Protein AF-A0A7X7NV77-F1 (afdb_monomer)

pLDDT: mean 86.99, std 20.82, range [34.41, 98.88]

Sequence (106 aa):
MLILGYNQNVGTVLVARIYYHDRLIAQTELLPGVEKDFQFPENPEVLIHQYNDQTIAFVVSDCNDQICVRTGKIGRAGEFSACVPNGFLIVISRLDGEGTDVDLIV

Structure (mmCIF, N/CA/C/O backbone):
data_AF-A0A7X7NV77-F1
#
_entry.id   AF-A0A7X7NV77-F1
#
loop_
_atom_site.group_PDB
_atom_site.id
_atom_site.type_symbol
_atom_site.label_atom_id
_atom_site.label_alt_id
_atom_site.label_comp_id
_atom_site.label_asym_id
_atom_site.label_entity_id
_atom_site.label_seq_id
_atom_site.pdbx_PDB_ins_code
_atom_site.Cartn_x
_atom_site.Cartn_y
_atom_site.Cartn_z
_atom_site.occupancy
_atom_site.B_iso_or_equiv
_atom_site.auth_seq_id
_atom_site.auth_comp_id
_atom_site.auth_asym_id
_atom_site.auth_atom_id
_atom_site.pdbx_PDB_model_num
ATOM 1 N N . MET A 1 1 ? -4.800 9.266 48.982 1.00 40.53 1 MET A N 1
ATOM 2 C CA . MET A 1 1 ? -4.871 7.982 48.257 1.00 40.53 1 MET A CA 1
ATOM 3 C C . MET A 1 1 ? -5.509 8.274 46.906 1.00 40.53 1 MET A C 1
ATOM 5 O O . MET A 1 1 ? -6.724 8.340 46.812 1.00 40.53 1 MET A O 1
ATOM 9 N N . LEU A 1 2 ? -4.689 8.649 45.921 1.00 34.41 2 LEU A N 1
ATOM 10 C CA . LEU A 1 2 ? -5.147 9.042 44.585 1.00 34.41 2 LEU A CA 1
ATOM 11 C C . LEU A 1 2 ? -5.354 7.773 43.758 1.00 34.41 2 LEU A C 1
ATOM 13 O O . LEU A 1 2 ? -4.397 7.055 43.482 1.00 34.41 2 LEU A O 1
ATOM 17 N N . ILE A 1 3 ? -6.603 7.494 43.399 1.00 46.44 3 ILE A N 1
ATOM 18 C CA . ILE A 1 3 ? -6.946 6.474 42.411 1.00 46.44 3 ILE A CA 1
ATOM 19 C C . ILE A 1 3 ? -6.721 7.127 41.046 1.00 46.44 3 ILE A C 1
ATOM 21 O O . ILE A 1 3 ? -7.528 7.944 40.608 1.00 46.44 3 ILE A O 1
ATOM 25 N N . LEU A 1 4 ? -5.601 6.816 40.390 1.00 46.84 4 LEU A N 1
ATOM 26 C CA . LEU A 1 4 ? -5.450 7.089 38.964 1.00 46.84 4 LEU A CA 1
ATOM 27 C C . LEU A 1 4 ? -6.326 6.077 38.224 1.00 46.84 4 LEU A C 1
ATOM 29 O O . LEU A 1 4 ? -5.970 4.909 38.085 1.00 46.84 4 LEU A O 1
ATOM 33 N N . GLY A 1 5 ? -7.508 6.529 37.808 1.00 42.41 5 GLY A N 1
ATOM 34 C CA . GLY A 1 5 ? -8.356 5.802 36.877 1.00 42.41 5 GLY A CA 1
ATOM 35 C C . GLY A 1 5 ? -7.615 5.639 35.556 1.00 42.41 5 GLY A C 1
ATOM 36 O O . GLY A 1 5 ? -7.481 6.593 34.793 1.00 42.41 5 GLY A O 1
ATOM 37 N N . TYR A 1 6 ? -7.109 4.434 35.304 1.00 45.56 6 TYR A N 1
ATOM 38 C CA . TYR A 1 6 ? -6.591 4.044 34.002 1.00 45.56 6 TYR A CA 1
ATOM 39 C C . TYR A 1 6 ? -7.774 4.014 33.027 1.00 45.56 6 TYR A C 1
ATOM 41 O O . TYR A 1 6 ? -8.658 3.161 33.113 1.00 45.56 6 TYR A O 1
ATOM 49 N N . ASN A 1 7 ? -7.824 5.015 32.152 1.00 44.56 7 ASN A N 1
ATOM 50 C CA . ASN A 1 7 ? -8.825 5.147 31.108 1.00 44.56 7 ASN A CA 1
ATOM 51 C C . ASN A 1 7 ? -8.573 4.059 30.050 1.00 44.56 7 ASN A C 1
ATOM 53 O O . ASN A 1 7 ? -7.721 4.210 29.179 1.00 44.56 7 ASN A O 1
ATOM 57 N N . GLN A 1 8 ? -9.297 2.946 30.169 1.00 46.69 8 GLN A N 1
ATOM 58 C CA . GLN A 1 8 ? -9.332 1.842 29.207 1.00 46.69 8 GLN A CA 1
ATOM 59 C C . GLN A 1 8 ? -10.095 2.272 27.940 1.00 46.69 8 GLN A C 1
ATOM 61 O O . GLN A 1 8 ? -11.186 1.787 27.663 1.00 46.69 8 GLN A O 1
ATOM 66 N N . ASN A 1 9 ? -9.537 3.201 27.170 1.00 43.28 9 ASN A N 1
ATOM 67 C CA . ASN A 1 9 ? -9.897 3.388 25.765 1.00 43.28 9 ASN A CA 1
ATOM 68 C C . ASN A 1 9 ? -8.694 2.994 24.907 1.00 43.28 9 ASN A C 1
ATOM 70 O O . ASN A 1 9 ? -8.181 3.784 24.118 1.00 43.28 9 ASN A O 1
ATOM 74 N N . VAL A 1 10 ? -8.207 1.765 25.095 1.00 55.38 10 VAL A N 1
ATOM 75 C CA . VAL A 1 10 ? -7.220 1.183 24.185 1.00 55.38 10 VAL A CA 1
ATOM 76 C C . VAL A 1 10 ? -7.983 0.756 22.935 1.00 55.38 10 VAL A C 1
ATOM 78 O O . VAL A 1 10 ? -8.446 -0.378 22.822 1.00 55.38 10 VAL A O 1
ATOM 81 N N . GLY A 1 11 ? -8.192 1.702 22.016 1.00 61.62 11 GLY A N 1
ATOM 82 C CA . GLY A 1 11 ? -8.579 1.366 20.651 1.00 61.62 11 GLY A CA 1
ATOM 83 C C . GLY A 1 11 ? -7.567 0.357 20.120 1.00 61.62 11 GLY A C 1
ATOM 84 O O . GLY A 1 11 ? -6.363 0.553 20.279 1.00 61.62 11 GLY A O 1
ATOM 85 N N . THR A 1 12 ? -8.035 -0.767 19.584 1.00 81.00 12 THR A N 1
ATOM 86 C CA . THR A 1 12 ? -7.121 -1.797 19.100 1.00 81.00 12 THR A CA 1
ATOM 87 C C . THR A 1 12 ? -6.273 -1.225 17.969 1.00 81.00 12 THR A C 1
ATOM 89 O O . THR A 1 12 ? -6.816 -0.867 16.926 1.00 81.00 12 THR A O 1
ATOM 92 N N . VAL A 1 13 ? -4.958 -1.128 18.179 1.00 91.06 13 VAL A N 1
ATOM 93 C CA . VAL A 1 13 ? -4.022 -0.649 17.154 1.00 91.06 13 VAL A CA 1
ATOM 94 C C . VAL A 1 13 ? -4.045 -1.636 15.992 1.00 91.06 13 VAL A C 1
ATOM 96 O O . VAL A 1 13 ? -3.968 -2.846 16.206 1.00 91.06 13 VAL A O 1
ATOM 99 N N . LEU A 1 14 ? -4.192 -1.135 14.768 1.00 95.69 14 LEU A N 1
ATOM 100 C CA . LEU A 1 14 ? -4.110 -1.948 13.560 1.00 95.69 14 LEU A CA 1
ATOM 101 C C . LEU A 1 14 ? -2.686 -1.932 13.020 1.00 95.69 14 LEU A C 1
ATOM 103 O O . LEU A 1 14 ? -1.995 -0.915 13.071 1.00 95.69 14 LEU A O 1
ATOM 107 N N . VAL A 1 15 ? -2.264 -3.065 12.479 1.00 97.25 15 VAL A N 1
ATOM 108 C CA . VAL A 1 15 ? -0.926 -3.263 11.934 1.00 97.25 15 VAL A CA 1
ATOM 109 C C . VAL A 1 15 ? -1.057 -3.747 10.503 1.00 97.25 15 VAL A C 1
ATOM 111 O O . VAL A 1 15 ? -1.720 -4.752 10.251 1.00 97.25 15 VAL A O 1
ATOM 114 N N . ALA A 1 16 ? -0.400 -3.055 9.576 1.00 98.25 16 ALA A N 1
ATOM 115 C CA . ALA A 1 16 ? -0.213 -3.533 8.216 1.00 98.25 16 ALA A CA 1
ATOM 116 C C . ALA A 1 16 ? 1.139 -4.244 8.115 1.00 98.25 16 ALA A C 1
ATOM 118 O O . ALA A 1 16 ? 2.191 -3.649 8.371 1.00 98.25 16 ALA A O 1
ATOM 119 N N . ARG A 1 17 ? 1.104 -5.523 7.741 1.00 98.56 17 ARG A N 1
ATOM 120 C CA . ARG A 1 17 ? 2.283 -6.327 7.408 1.00 98.56 17 ARG A CA 1
ATOM 121 C C . ARG A 1 17 ? 2.383 -6.467 5.900 1.00 98.56 17 ARG A C 1
ATOM 123 O O . ARG A 1 17 ? 1.407 -6.848 5.257 1.00 98.56 17 ARG A O 1
ATOM 130 N N . ILE A 1 18 ? 3.549 -6.145 5.357 1.00 98.62 18 ILE A N 1
ATOM 131 C CA . ILE A 1 18 ? 3.840 -6.183 3.927 1.00 98.62 18 ILE A CA 1
ATOM 132 C C . ILE A 1 18 ? 4.805 -7.336 3.680 1.00 98.62 18 ILE A C 1
ATOM 134 O O . ILE A 1 18 ? 5.905 -7.372 4.239 1.00 98.62 18 ILE A O 1
ATOM 138 N N . TYR A 1 19 ? 4.379 -8.266 2.838 1.00 98.69 19 TYR A N 1
ATOM 139 C CA . TYR A 1 19 ? 5.131 -9.443 2.444 1.00 98.69 19 TYR A CA 1
ATOM 140 C C . TYR A 1 19 ? 5.550 -9.347 0.982 1.00 98.69 19 TYR A C 1
ATOM 142 O O . TYR A 1 19 ? 4.816 -8.800 0.154 1.00 98.69 19 TYR A O 1
ATOM 150 N N . TYR A 1 20 ? 6.702 -9.936 0.680 1.00 98.56 20 TYR A N 1
ATOM 151 C CA . TYR A 1 20 ? 7.107 -10.292 -0.673 1.00 98.56 20 TYR A CA 1
ATOM 152 C C . TYR A 1 20 ? 7.316 -11.803 -0.732 1.00 98.56 20 TYR A C 1
ATOM 154 O O . TYR A 1 20 ? 8.186 -12.349 -0.043 1.00 98.56 20 TYR A O 1
ATOM 162 N N . HIS A 1 21 ? 6.475 -12.465 -1.522 1.00 96.75 21 HIS A N 1
ATOM 163 C CA . HIS A 1 21 ? 6.196 -13.892 -1.429 1.00 96.75 21 HIS A CA 1
ATOM 164 C C . HIS A 1 21 ? 5.814 -14.284 0.009 1.00 96.75 21 HIS A C 1
ATOM 166 O O . HIS A 1 21 ? 4.797 -13.826 0.525 1.00 96.75 21 HIS A O 1
ATOM 172 N N . ASP A 1 22 ? 6.621 -15.107 0.662 1.00 93.81 22 ASP A N 1
ATOM 173 C CA . ASP A 1 22 ? 6.431 -15.635 2.013 1.00 93.81 22 ASP A CA 1
ATOM 174 C C . ASP A 1 22 ? 7.166 -14.823 3.094 1.00 93.81 22 ASP A C 1
ATOM 176 O O . ASP A 1 22 ? 7.032 -15.094 4.288 1.00 93.81 22 ASP A O 1
ATOM 180 N N . ARG A 1 23 ? 7.937 -13.799 2.708 1.00 97.69 23 ARG A N 1
ATOM 181 C CA . ARG A 1 23 ? 8.812 -13.059 3.628 1.00 97.69 23 ARG A CA 1
ATOM 182 C C . ARG A 1 23 ? 8.188 -11.739 4.049 1.00 97.69 23 ARG A C 1
ATOM 184 O O . ARG A 1 23 ? 7.854 -10.916 3.201 1.00 97.69 23 ARG A O 1
ATOM 191 N N . LEU A 1 24 ? 8.099 -11.505 5.358 1.00 97.81 24 LEU A N 1
ATOM 192 C CA . LEU A 1 24 ? 7.734 -10.205 5.920 1.00 97.81 24 LEU A CA 1
ATOM 193 C C . LEU A 1 24 ? 8.872 -9.206 5.673 1.00 97.81 24 LEU A C 1
ATOM 195 O O . LEU A 1 24 ? 9.949 -9.347 6.249 1.00 97.81 24 LEU A O 1
ATOM 199 N N . ILE A 1 25 ? 8.628 -8.199 4.836 1.00 98.19 25 ILE A N 1
ATOM 200 C CA . ILE A 1 25 ? 9.632 -7.188 4.466 1.00 98.19 25 ILE A CA 1
ATOM 201 C C . ILE A 1 25 ? 9.390 -5.834 5.138 1.00 98.19 25 ILE A C 1
ATOM 203 O O . ILE A 1 25 ? 10.321 -5.044 5.284 1.00 98.19 25 ILE A O 1
ATOM 207 N N . ALA A 1 26 ? 8.163 -5.563 5.591 1.00 98.06 26 ALA A N 1
ATOM 208 C CA . ALA A 1 26 ? 7.862 -4.385 6.395 1.00 98.06 26 ALA A CA 1
ATOM 209 C C . ALA A 1 26 ? 6.635 -4.578 7.285 1.00 98.06 26 ALA A C 1
ATOM 211 O O . ALA A 1 26 ? 5.731 -5.360 6.994 1.00 98.06 26 ALA A O 1
ATOM 212 N N . GLN A 1 27 ? 6.590 -3.793 8.358 1.00 97.62 27 GLN A N 1
ATOM 213 C CA . GLN A 1 27 ? 5.438 -3.663 9.236 1.00 97.62 27 GLN A CA 1
ATOM 214 C C . GLN A 1 27 ? 5.260 -2.191 9.623 1.00 97.62 27 GLN A C 1
ATOM 216 O O . GLN A 1 27 ? 6.244 -1.482 9.844 1.00 97.62 27 GLN A O 1
ATOM 221 N N . THR A 1 28 ? 4.015 -1.729 9.709 1.00 97.38 28 THR A N 1
ATOM 222 C CA . THR A 1 28 ? 3.682 -0.376 10.174 1.00 97.38 28 THR A CA 1
ATOM 223 C C . THR A 1 28 ? 2.386 -0.385 10.978 1.00 97.38 28 THR A C 1
ATOM 225 O O . THR A 1 28 ? 1.456 -1.130 10.664 1.00 97.38 28 THR A O 1
ATOM 228 N N . GLU A 1 29 ? 2.321 0.436 12.022 1.00 97.12 29 GLU A N 1
ATOM 229 C CA . GLU A 1 29 ? 1.073 0.708 12.732 1.00 97.12 29 GLU A CA 1
ATOM 230 C C . GLU A 1 29 ? 0.248 1.718 11.928 1.00 97.12 29 GLU A C 1
ATOM 232 O O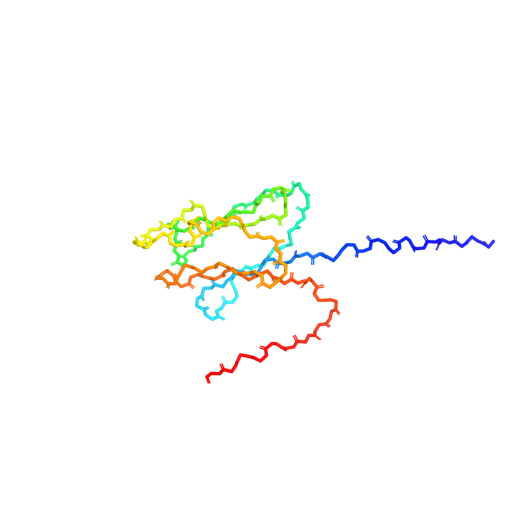 . GLU A 1 29 ? 0.755 2.752 11.478 1.00 97.12 29 GLU A O 1
ATOM 237 N N . LEU A 1 30 ? -1.039 1.431 11.748 1.00 96.56 30 LEU A N 1
ATOM 238 C CA . LEU A 1 30 ? -1.977 2.328 11.084 1.00 96.56 30 LEU A CA 1
ATOM 239 C C . LEU A 1 30 ? -2.513 3.329 12.112 1.00 96.56 30 LEU A C 1
ATOM 241 O O . LEU A 1 30 ? -3.599 3.156 12.656 1.00 96.56 30 LEU A O 1
ATOM 245 N N . LEU A 1 31 ? -1.710 4.351 12.414 1.00 94.62 31 LEU A N 1
ATOM 246 C CA . LEU A 1 31 ? -2.053 5.406 13.370 1.00 94.62 31 LEU A CA 1
ATOM 247 C C . LEU A 1 31 ? -2.725 6.606 12.674 1.00 94.62 31 LEU A C 1
ATOM 249 O O . LEU A 1 31 ? -2.345 6.950 11.551 1.00 94.62 31 LEU A O 1
ATOM 253 N N . PRO A 1 32 ? -3.685 7.288 13.331 1.00 94.81 32 PRO A N 1
ATOM 254 C CA . PRO A 1 32 ? -4.272 8.516 12.803 1.00 94.81 32 PRO A CA 1
ATOM 255 C C . PRO A 1 32 ? -3.213 9.594 12.547 1.00 94.81 32 PRO A C 1
ATOM 257 O O . PRO A 1 32 ? -2.334 9.816 13.380 1.00 94.81 32 PRO A O 1
ATOM 260 N N . GLY A 1 33 ? -3.323 10.305 11.425 1.00 95.88 33 GLY A N 1
ATOM 261 C CA . GLY A 1 33 ? -2.419 11.411 11.087 1.00 95.88 33 GLY A CA 1
ATOM 262 C C . GLY A 1 33 ? -1.073 10.996 10.484 1.00 95.88 33 GLY A C 1
ATOM 263 O O . GLY A 1 33 ? -0.269 11.873 10.176 1.00 95.88 33 GLY A O 1
ATOM 264 N N . VAL A 1 34 ? -0.814 9.696 10.306 1.00 96.62 34 VAL A N 1
ATOM 265 C CA . VAL A 1 34 ? 0.434 9.194 9.711 1.00 96.62 34 VAL A CA 1
ATOM 266 C C . VAL A 1 34 ? 0.271 8.989 8.207 1.00 96.62 34 VAL A C 1
ATOM 268 O O . VAL A 1 34 ? -0.567 8.208 7.776 1.00 96.62 34 VAL A O 1
ATOM 271 N N . GLU A 1 35 ? 1.120 9.662 7.433 1.00 98.00 35 GLU A N 1
ATOM 272 C CA . GLU A 1 35 ? 1.279 9.499 5.983 1.00 98.00 35 GLU A CA 1
ATOM 273 C C . GLU A 1 35 ? 2.652 8.879 5.710 1.00 98.00 35 GLU A C 1
ATOM 275 O O . GLU A 1 35 ? 3.661 9.367 6.238 1.00 98.00 35 GLU A O 1
ATOM 280 N N . LYS A 1 36 ? 2.720 7.799 4.926 1.00 97.88 36 LYS A N 1
ATOM 281 C CA . LYS A 1 36 ? 3.992 7.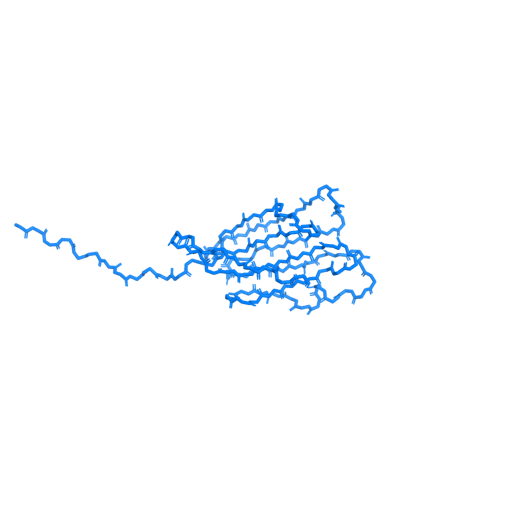106 4.671 1.00 97.88 36 LYS A CA 1
ATOM 282 C C . LYS A 1 36 ? 3.995 6.304 3.373 1.00 97.88 36 LYS A C 1
ATOM 284 O O . LYS A 1 36 ? 3.131 5.461 3.160 1.00 97.88 36 LYS A O 1
ATOM 289 N N . ASP A 1 37 ? 5.044 6.494 2.580 1.00 98.62 37 ASP A N 1
ATOM 290 C CA . ASP A 1 37 ? 5.329 5.703 1.383 1.00 98.62 37 ASP A CA 1
ATOM 291 C C . ASP A 1 37 ? 6.253 4.518 1.678 1.00 98.62 37 ASP A C 1
ATOM 293 O O . ASP A 1 37 ? 7.175 4.603 2.497 1.00 98.62 37 ASP A O 1
ATOM 297 N N . PHE A 1 38 ? 6.029 3.421 0.958 1.00 98.62 38 PHE A N 1
ATOM 298 C CA . PHE A 1 38 ? 6.870 2.233 0.952 1.00 98.62 38 PHE A CA 1
ATOM 299 C C . PHE A 1 38 ? 7.214 1.859 -0.491 1.00 98.62 38 PHE A C 1
ATOM 301 O O . PHE A 1 38 ? 6.329 1.602 -1.311 1.00 98.62 38 PHE A O 1
ATOM 308 N N . GLN A 1 39 ? 8.512 1.793 -0.768 1.00 97.81 39 GLN A N 1
ATOM 309 C CA . GLN A 1 39 ? 9.096 1.240 -1.987 1.00 97.81 39 GLN A CA 1
ATOM 310 C C . GLN A 1 39 ? 10.179 0.249 -1.579 1.00 97.81 39 GLN A C 1
ATOM 312 O O . GLN A 1 39 ? 10.874 0.459 -0.580 1.00 97.81 39 GLN A O 1
ATOM 317 N N . PHE A 1 40 ? 10.317 -0.825 -2.348 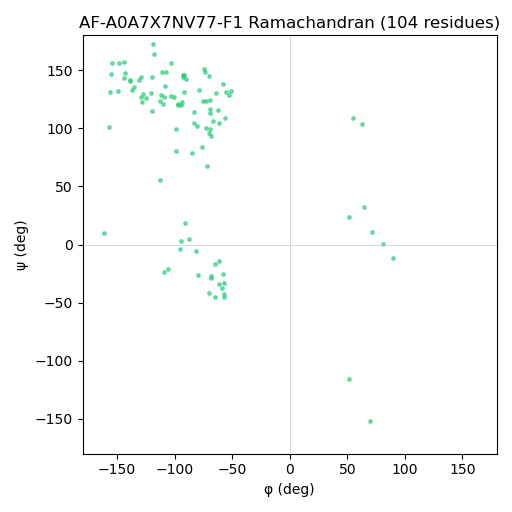1.00 97.56 40 PHE A N 1
ATOM 318 C CA . PHE A 1 40 ? 11.164 -1.955 -1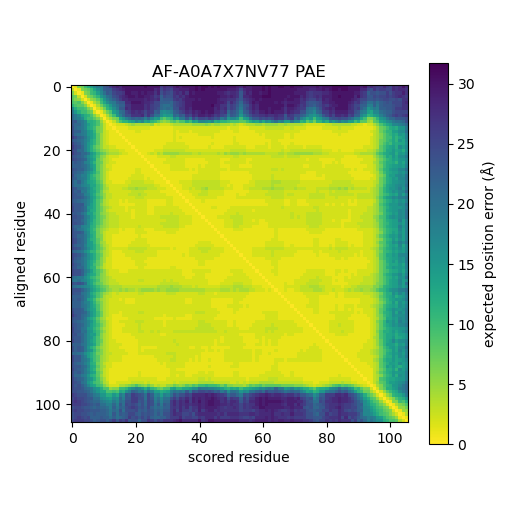.989 1.00 97.56 40 PHE A CA 1
ATOM 319 C C . PHE A 1 40 ? 12.085 -2.339 -3.155 1.00 97.56 40 PHE A C 1
ATOM 321 O O . PHE A 1 40 ? 11.642 -2.303 -4.304 1.00 97.56 40 PHE A O 1
ATO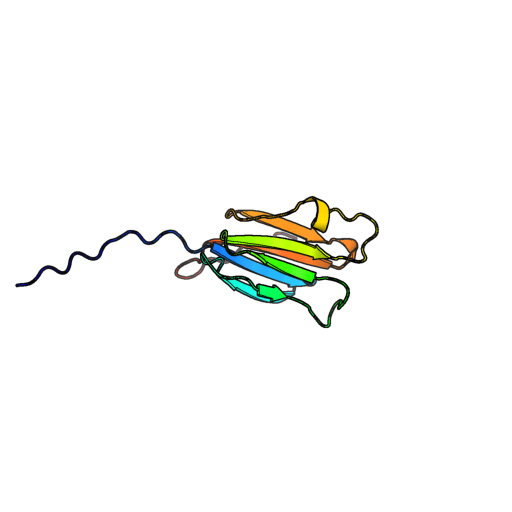M 328 N N . PRO A 1 41 ? 13.351 -2.727 -2.899 1.00 97.81 41 PRO A N 1
ATOM 329 C CA . PRO A 1 41 ? 14.266 -3.188 -3.947 1.00 97.81 41 PRO A CA 1
ATOM 330 C C . PRO A 1 41 ? 13.759 -4.402 -4.737 1.00 97.81 41 PRO A C 1
ATOM 332 O O . PRO A 1 41 ? 14.164 -4.590 -5.881 1.00 97.81 41 PRO A O 1
ATOM 335 N N . GLU A 1 42 ? 12.892 -5.221 -4.139 1.00 97.44 42 GLU A N 1
ATOM 336 C CA . GLU A 1 42 ? 12.269 -6.395 -4.753 1.00 97.44 42 GLU A CA 1
ATOM 337 C C . GLU A 1 42 ? 11.471 -6.042 -6.015 1.00 97.44 42 GLU A C 1
ATOM 339 O O . GLU A 1 42 ? 11.505 -6.796 -6.985 1.00 97.44 42 GLU A O 1
ATOM 344 N N . ASN A 1 43 ? 10.792 -4.889 -6.019 1.00 97.38 43 ASN A N 1
ATOM 345 C CA . ASN A 1 43 ? 10.229 -4.279 -7.221 1.00 97.38 43 ASN A CA 1
ATOM 346 C C . ASN A 1 43 ? 10.040 -2.759 -7.003 1.00 97.38 43 ASN A C 1
ATOM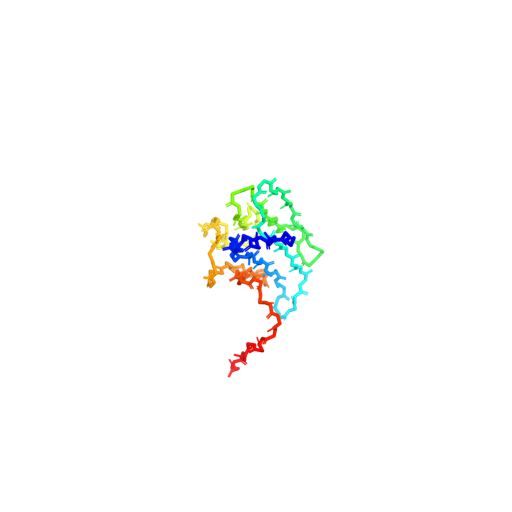 348 O O . ASN A 1 43 ? 9.055 -2.355 -6.376 1.00 97.38 43 ASN A O 1
ATOM 352 N N . PRO A 1 44 ? 10.943 -1.913 -7.535 1.00 97.56 44 PRO A N 1
ATOM 353 C CA . PRO A 1 44 ? 10.857 -0.456 -7.403 1.00 97.56 44 PRO A CA 1
ATOM 354 C C . PRO A 1 44 ? 9.640 0.189 -8.085 1.00 97.56 44 PRO A C 1
ATOM 356 O O . PRO A 1 44 ? 9.306 1.327 -7.761 1.00 97.56 44 PRO A O 1
ATOM 359 N N . GLU A 1 45 ? 8.969 -0.516 -9.001 1.00 98.12 45 GLU A N 1
ATOM 360 C CA . GLU A 1 45 ? 7.775 -0.029 -9.709 1.00 98.12 45 GLU A CA 1
ATOM 361 C C . GLU A 1 45 ? 6.486 -0.192 -8.879 1.00 98.12 45 GLU A C 1
ATOM 363 O O . GLU A 1 45 ? 5.408 0.256 -9.279 1.00 98.12 45 GLU A O 1
ATOM 368 N N . VAL A 1 46 ? 6.572 -0.829 -7.705 1.00 98.50 46 VAL A N 1
ATOM 369 C CA . VAL A 1 46 ? 5.462 -0.944 -6.755 1.00 98.50 46 VAL A CA 1
ATOM 370 C C . VAL A 1 46 ? 5.588 0.131 -5.678 1.00 98.50 46 VAL A C 1
ATOM 372 O O . VAL A 1 46 ? 6.550 0.156 -4.911 1.00 98.50 46 VAL A O 1
ATOM 375 N N . LEU A 1 47 ? 4.567 0.986 -5.573 1.00 98.75 47 LEU A N 1
ATOM 376 C CA . LEU A 1 47 ? 4.424 1.963 -4.493 1.00 98.75 47 LEU A CA 1
ATOM 377 C C . LEU A 1 47 ? 3.219 1.598 -3.628 1.00 98.75 47 LEU A C 1
ATOM 379 O O . LEU A 1 47 ? 2.084 1.514 -4.112 1.00 98.75 47 LEU A O 1
ATOM 383 N N . ILE A 1 48 ? 3.472 1.425 -2.334 1.00 98.88 48 ILE A N 1
ATOM 384 C CA . ILE A 1 48 ? 2.447 1.261 -1.304 1.00 98.88 48 ILE A CA 1
ATOM 385 C C . ILE A 1 48 ? 2.418 2.535 -0.465 1.00 98.88 48 ILE A C 1
ATOM 387 O O . ILE A 1 48 ? 3.467 3.044 -0.078 1.00 98.88 48 ILE A O 1
ATOM 391 N N . HIS A 1 49 ? 1.225 3.028 -0.157 1.00 98.88 49 HIS A N 1
ATOM 392 C CA . HIS A 1 49 ? 1.039 4.261 0.597 1.00 98.88 49 HIS A CA 1
ATOM 393 C C . HIS A 1 49 ? 0.083 4.045 1.771 1.00 98.88 49 HIS A C 1
ATOM 395 O O . HIS A 1 49 ? -1.027 3.535 1.595 1.00 98.88 49 HIS A O 1
ATOM 401 N N . GLN A 1 50 ? 0.530 4.428 2.965 1.00 98.69 50 GLN A N 1
ATOM 402 C CA . GLN A 1 50 ? -0.269 4.545 4.180 1.00 98.69 50 GLN A CA 1
ATOM 403 C C . GLN A 1 50 ? -0.797 5.973 4.296 1.00 98.69 50 GLN A C 1
ATOM 405 O O . GLN A 1 50 ? -0.013 6.915 4.233 1.00 98.69 50 GLN A O 1
ATOM 410 N N . TYR A 1 51 ? -2.097 6.091 4.548 1.00 98.62 51 TYR A N 1
ATOM 411 C CA . TYR A 1 51 ? -2.826 7.348 4.655 1.00 98.62 51 TYR A CA 1
ATOM 412 C C . TYR A 1 51 ? -3.129 7.724 6.110 1.00 98.62 51 TYR A C 1
ATOM 414 O O . TYR A 1 51 ? -3.311 6.859 6.976 1.00 98.62 51 TYR A O 1
ATOM 422 N N . ASN A 1 52 ? -3.336 9.022 6.354 1.00 97.50 52 ASN A N 1
ATOM 423 C CA . ASN A 1 52 ? -3.671 9.572 7.672 1.00 97.50 52 ASN A CA 1
ATOM 424 C C . ASN A 1 52 ? -4.987 9.059 8.292 1.00 97.50 52 ASN A C 1
ATOM 426 O O . ASN A 1 52 ? -5.213 9.252 9.489 1.00 97.50 52 ASN A O 1
ATOM 430 N N . ASP A 1 53 ? -5.846 8.413 7.502 1.00 97.5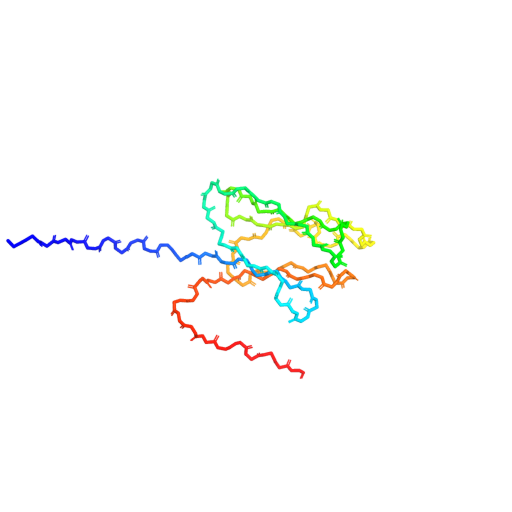6 53 ASP A N 1
ATOM 431 C CA . ASP A 1 53 ? -7.138 7.858 7.908 1.00 97.56 53 ASP A CA 1
ATOM 432 C C . ASP A 1 53 ? -7.038 6.396 8.379 1.00 97.56 53 ASP A C 1
ATOM 434 O O . ASP A 1 53 ? -8.056 5.712 8.478 1.00 97.56 53 ASP A O 1
ATOM 438 N N . GLN A 1 54 ? -5.826 5.939 8.728 1.00 97.44 54 GLN A N 1
ATOM 439 C CA . GLN A 1 54 ? -5.523 4.574 9.190 1.00 97.44 54 GLN A CA 1
ATOM 440 C C . GLN A 1 54 ? -5.770 3.512 8.111 1.00 97.44 54 GLN A C 1
ATOM 442 O O . GLN A 1 54 ? -6.135 2.375 8.409 1.00 97.44 54 GLN A O 1
ATOM 447 N N . THR A 1 55 ? -5.564 3.881 6.847 1.00 98.62 55 THR A N 1
ATOM 448 C CA . THR A 1 55 ? -5.664 2.962 5.711 1.00 98.62 55 THR A CA 1
ATOM 449 C C . THR A 1 55 ? -4.337 2.834 4.979 1.00 98.62 55 THR A C 1
ATOM 451 O O . THR A 1 55 ? -3.431 3.652 5.143 1.00 98.62 55 THR A O 1
ATOM 454 N N . ILE A 1 56 ? -4.212 1.797 4.161 1.00 98.81 56 ILE A N 1
ATOM 455 C CA . ILE A 1 56 ? -3.051 1.557 3.306 1.00 98.81 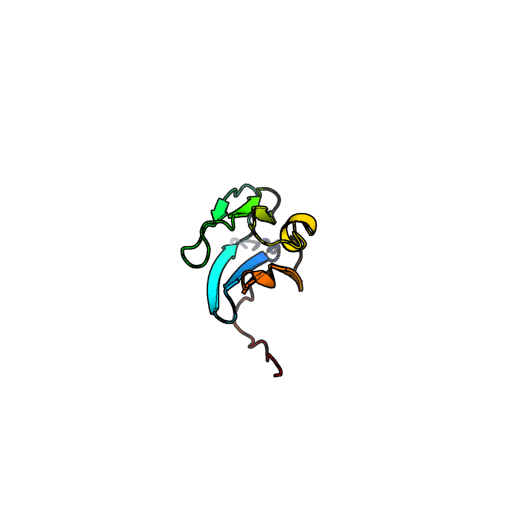56 ILE A CA 1
ATOM 456 C C . ILE A 1 56 ? -3.504 0.959 1.973 1.00 98.81 56 ILE A C 1
ATOM 458 O O . ILE A 1 56 ? -4.511 0.250 1.912 1.00 98.81 56 ILE A O 1
ATOM 462 N N . ALA A 1 57 ? -2.796 1.273 0.892 1.00 98.88 57 ALA A N 1
ATOM 463 C CA . ALA A 1 57 ? -3.126 0.786 -0.444 1.00 98.88 57 ALA A CA 1
ATOM 464 C C . ALA A 1 57 ? -1.879 0.605 -1.310 1.00 98.88 57 ALA A C 1
ATOM 466 O O . ALA A 1 57 ? -0.879 1.299 -1.129 1.00 98.88 57 ALA A O 1
ATOM 467 N N . PHE A 1 58 ? -1.982 -0.262 -2.317 1.00 98.88 58 PHE A N 1
ATOM 468 C CA . PHE A 1 58 ? -1.129 -0.157 -3.498 1.00 98.88 58 PHE A CA 1
ATOM 469 C C . PHE A 1 58 ? -1.611 1.036 -4.323 1.00 98.88 58 PHE A C 1
ATOM 471 O O . PHE A 1 58 ? -2.780 1.086 -4.701 1.00 98.88 58 PHE A O 1
ATOM 478 N N . VAL A 1 59 ? -0.728 1.993 -4.597 1.00 98.62 59 VAL A N 1
ATOM 479 C CA . VAL A 1 59 ? -1.062 3.191 -5.389 1.00 98.62 59 VAL A CA 1
ATOM 480 C C . VAL A 1 59 ? -0.414 3.172 -6.770 1.00 98.62 59 VAL A C 1
ATOM 482 O O . VAL A 1 59 ? -0.946 3.783 -7.694 1.00 98.62 59 VAL A O 1
ATOM 485 N N . VAL A 1 60 ? 0.689 2.434 -6.929 1.00 98.56 60 VAL A N 1
ATOM 486 C CA . VAL A 1 60 ? 1.333 2.157 -8.221 1.00 98.56 60 VAL A CA 1
ATOM 487 C C . VAL A 1 60 ? 1.776 0.697 -8.255 1.00 98.56 60 VAL A C 1
ATOM 489 O O . VAL A 1 60 ? 2.241 0.157 -7.250 1.00 98.56 60 VAL A O 1
ATOM 492 N N . SER A 1 61 ? 1.611 0.059 -9.409 1.00 98.19 61 SER A N 1
ATOM 493 C CA . SER A 1 61 ? 2.159 -1.257 -9.729 1.00 98.19 61 SER A CA 1
ATOM 494 C C . SER A 1 61 ? 2.298 -1.372 -11.246 1.00 98.19 61 SER A C 1
ATOM 496 O O . SER A 1 61 ? 1.473 -0.834 -11.983 1.00 98.19 61 SER A O 1
ATOM 498 N N . AS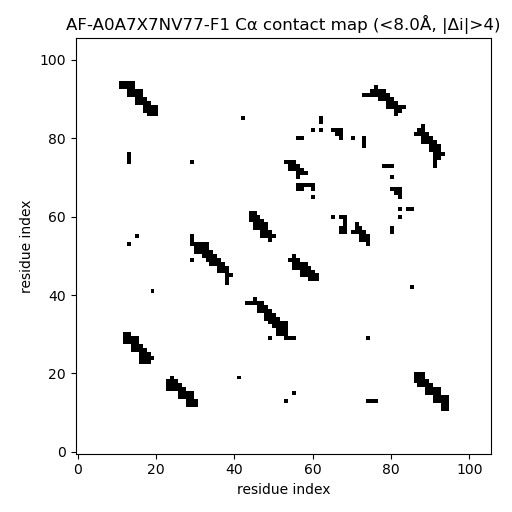P A 1 62 ? 3.310 -2.093 -11.713 1.00 98.31 62 ASP A N 1
ATOM 499 C CA . ASP A 1 62 ? 3.550 -2.427 -13.120 1.00 98.31 62 ASP A CA 1
ATOM 500 C C . ASP A 1 62 ? 2.834 -3.716 -13.582 1.00 98.31 62 ASP A C 1
ATOM 502 O O . ASP A 1 62 ? 2.990 -4.136 -14.730 1.00 98.31 62 ASP A O 1
ATOM 506 N N . CYS A 1 63 ? 2.012 -4.353 -12.734 1.00 98.12 63 CYS A N 1
ATOM 507 C CA . CYS A 1 63 ? 1.310 -5.584 -13.103 1.00 98.12 63 CYS A CA 1
ATOM 508 C C . CYS A 1 63 ? 0.196 -5.336 -14.139 1.00 98.12 63 CYS A C 1
ATOM 510 O O . CYS A 1 63 ? -0.514 -4.336 -14.105 1.00 98.12 63 CYS A O 1
ATOM 512 N N . ASN A 1 64 ? -0.040 -6.275 -15.056 1.00 97.81 64 ASN A N 1
ATOM 513 C CA . ASN A 1 64 ? -1.052 -6.080 -16.104 1.00 97.81 64 ASN A CA 1
ATOM 514 C C . ASN A 1 64 ? -2.504 -6.070 -15.577 1.00 97.81 64 ASN A C 1
ATOM 516 O O . ASN A 1 64 ? -3.379 -5.448 -16.176 1.00 97.81 64 ASN A O 1
ATOM 520 N N . ASP A 1 65 ? -2.786 -6.780 -14.480 1.00 97.56 65 ASP A N 1
ATOM 521 C CA . ASP A 1 65 ? -4.156 -6.925 -13.969 1.00 97.56 65 ASP A CA 1
ATOM 522 C C . ASP A 1 65 ? -4.652 -5.705 -13.173 1.00 97.56 65 ASP A C 1
ATOM 524 O O . ASP A 1 65 ? -5.859 -5.438 -13.144 1.00 97.56 65 ASP A O 1
ATOM 528 N N . GLN A 1 66 ? -3.731 -4.944 -12.569 1.00 98.12 66 GLN A N 1
ATOM 529 C CA . GLN A 1 66 ? -3.999 -3.788 -11.712 1.00 98.12 66 GLN A CA 1
ATOM 530 C C . GLN A 1 66 ? -5.015 -4.071 -10.587 1.00 98.12 66 GLN A C 1
ATOM 532 O O . GLN A 1 66 ? -5.657 -3.144 -10.086 1.00 98.12 66 GLN A O 1
ATOM 537 N N . ILE A 1 67 ? -5.193 -5.335 -10.176 1.00 98.50 67 ILE A N 1
ATOM 538 C CA . ILE A 1 67 ? -6.206 -5.705 -9.173 1.00 98.50 67 ILE A CA 1
ATOM 539 C C . ILE A 1 67 ? -5.857 -5.072 -7.825 1.00 98.50 67 ILE A C 1
ATOM 541 O O . ILE A 1 67 ? -6.720 -4.458 -7.210 1.00 98.50 67 ILE A O 1
ATOM 545 N N . CYS A 1 68 ? -4.589 -5.136 -7.408 1.00 98.56 68 CYS A N 1
ATOM 546 C CA . CYS A 1 68 ? -4.107 -4.562 -6.148 1.00 98.56 68 CYS A CA 1
ATOM 547 C C . CYS A 1 68 ? -4.382 -3.054 -6.020 1.00 98.56 68 CYS A C 1
ATOM 549 O O . CYS A 1 68 ? -4.832 -2.605 -4.966 1.00 98.56 68 CYS A O 1
ATOM 551 N N . VAL A 1 69 ? -4.157 -2.292 -7.096 1.00 98.69 69 VAL A N 1
ATOM 552 C CA . VAL A 1 69 ? -4.416 -0.845 -7.153 1.00 98.69 69 VAL A CA 1
ATOM 553 C C . VAL A 1 69 ? -5.922 -0.574 -7.138 1.00 98.69 69 VAL A C 1
ATOM 555 O O . VAL A 1 69 ? -6.395 0.303 -6.418 1.00 98.69 69 VAL A O 1
ATOM 558 N N . ARG A 1 70 ? -6.708 -1.364 -7.883 1.00 98.56 70 ARG A N 1
ATOM 559 C CA . ARG A 1 70 ? -8.177 -1.239 -7.937 1.00 98.56 70 ARG A CA 1
ATOM 560 C C . ARG A 1 70 ? -8.876 -1.629 -6.636 1.00 98.56 70 ARG A C 1
ATOM 562 O O . ARG A 1 70 ? -9.955 -1.102 -6.379 1.00 98.56 70 ARG A O 1
ATOM 569 N N . THR A 1 71 ? -8.282 -2.505 -5.821 1.00 98.50 71 THR A N 1
ATOM 570 C CA . THR A 1 71 ? -8.765 -2.816 -4.463 1.00 98.50 71 THR A CA 1
ATOM 571 C C . THR A 1 71 ? -8.849 -1.553 -3.605 1.00 98.50 71 THR A C 1
ATOM 573 O O . THR A 1 71 ? -9.755 -1.427 -2.784 1.00 98.50 71 THR A O 1
ATOM 576 N N . GLY A 1 72 ? -7.948 -0.592 -3.826 1.00 98.62 72 GLY A N 1
ATOM 577 C CA . GLY A 1 72 ? -7.920 0.667 -3.100 1.00 98.62 72 GLY A CA 1
ATOM 578 C C . GLY A 1 72 ? -7.493 0.504 -1.641 1.00 98.62 72 GLY A C 1
ATOM 579 O O . GLY A 1 72 ? -6.721 -0.387 -1.285 1.00 98.62 72 GLY A O 1
ATOM 580 N N . LYS A 1 73 ? -7.976 1.421 -0.802 1.00 98.69 73 LYS A N 1
ATOM 581 C CA . LYS A 1 73 ? -7.650 1.499 0.623 1.00 98.69 73 LYS A CA 1
ATOM 582 C C . LYS A 1 73 ? -8.255 0.330 1.395 1.00 98.69 73 LYS A C 1
ATOM 584 O O . LYS A 1 73 ? -9.473 0.169 1.410 1.00 98.69 73 LYS A O 1
ATOM 589 N N . ILE A 1 74 ? -7.408 -0.401 2.109 1.00 98.69 74 ILE A N 1
ATOM 590 C CA . ILE A 1 74 ? -7.809 -1.337 3.163 1.00 98.69 74 ILE A CA 1
ATOM 591 C C . ILE A 1 74 ? -7.436 -0.750 4.528 1.00 98.69 74 ILE A C 1
ATOM 593 O O . ILE A 1 74 ? -6.467 0.004 4.647 1.00 98.69 74 ILE A O 1
ATOM 597 N N . GLY A 1 75 ? -8.217 -1.056 5.559 1.00 97.25 75 GLY A N 1
ATOM 598 C CA . GLY A 1 75 ? -8.067 -0.449 6.888 1.00 97.25 75 GLY A CA 1
ATOM 599 C C . GLY A 1 75 ? -8.730 -1.218 8.026 1.00 97.25 75 GLY A C 1
ATOM 600 O O . GLY A 1 75 ? -8.860 -0.679 9.122 1.00 97.25 75 GLY A O 1
ATOM 601 N N . ARG A 1 76 ? -9.209 -2.446 7.801 1.00 96.56 76 ARG A N 1
ATOM 602 C CA . ARG A 1 76 ? -9.874 -3.257 8.833 1.00 96.56 76 ARG A CA 1
ATOM 603 C C . ARG A 1 76 ? -9.118 -4.554 9.077 1.00 96.56 76 ARG A C 1
ATOM 605 O O . ARG A 1 76 ? -8.601 -5.169 8.155 1.00 96.56 76 ARG A O 1
ATOM 612 N N . ALA A 1 77 ? -9.094 -5.000 10.331 1.00 95.50 77 ALA A N 1
ATOM 613 C CA . ALA A 1 77 ? -8.504 -6.288 10.684 1.00 95.50 77 ALA A CA 1
ATOM 614 C C . ALA A 1 77 ? -9.141 -7.434 9.877 1.00 95.50 77 ALA A C 1
ATOM 616 O O . ALA A 1 77 ? -10.368 -7.543 9.821 1.00 95.50 77 ALA A O 1
ATOM 617 N N . GLY A 1 78 ? -8.301 -8.288 9.293 1.00 94.69 78 GLY A N 1
ATOM 618 C CA . GLY A 1 78 ? -8.699 -9.379 8.403 1.00 94.69 78 GLY A CA 1
ATOM 619 C C . GLY A 1 78 ? -8.769 -8.992 6.923 1.00 94.69 78 GLY A C 1
ATOM 620 O O . GLY A 1 78 ? -8.852 -9.883 6.081 1.00 94.69 78 GLY A O 1
ATOM 621 N N . GLU A 1 79 ? -8.709 -7.701 6.579 1.00 98.31 79 GLU A N 1
ATOM 622 C CA . GLU A 1 79 ? -8.559 -7.283 5.184 1.00 98.31 79 GLU A CA 1
ATOM 623 C C . GLU A 1 79 ? -7.135 -7.542 4.688 1.00 98.31 79 GLU A C 1
ATOM 625 O O . GLU A 1 79 ? -6.150 -7.452 5.430 1.00 98.31 79 GLU A O 1
ATOM 630 N N . PHE A 1 80 ? -7.037 -7.829 3.394 1.00 98.50 80 PHE A N 1
ATOM 631 C CA . PHE A 1 80 ? -5.775 -7.971 2.693 1.00 98.50 80 PHE A CA 1
ATOM 632 C C . PHE A 1 80 ? -5.894 -7.421 1.271 1.00 98.50 80 PHE A C 1
ATOM 634 O O . PHE A 1 80 ? -6.984 -7.344 0.703 1.00 98.50 80 PHE A O 1
ATOM 641 N N . SER A 1 81 ? -4.758 -7.051 0.690 1.00 98.50 81 SER A N 1
ATOM 642 C CA . SER A 1 81 ? -4.640 -6.707 -0.727 1.00 98.50 81 SER A CA 1
ATOM 643 C C . SER A 1 81 ? -3.390 -7.374 -1.279 1.00 98.50 81 SER A C 1
ATOM 645 O O . SER A 1 81 ? -2.346 -7.362 -0.629 1.00 98.50 81 SER A O 1
ATOM 647 N N . ALA A 1 82 ? -3.498 -7.983 -2.457 1.00 98.31 82 ALA A N 1
ATOM 648 C CA . ALA A 1 82 ? -2.426 -8.763 -3.058 1.00 98.31 82 ALA A CA 1
ATOM 649 C C . ALA A 1 82 ? -2.145 -8.291 -4.485 1.00 98.31 82 ALA A C 1
ATOM 651 O O . ALA A 1 82 ? -3.054 -8.208 -5.312 1.00 98.31 82 ALA A O 1
ATOM 652 N N . CYS A 1 83 ? -0.875 -8.039 -4.786 1.00 98.56 83 CYS A N 1
ATOM 653 C CA . CYS A 1 83 ? -0.372 -7.930 -6.147 1.00 98.56 83 CYS A CA 1
ATOM 654 C C . CYS A 1 83 ? 0.267 -9.270 -6.514 1.00 98.56 83 CYS A C 1
ATOM 656 O O . CYS A 1 83 ? 1.479 -9.445 -6.402 1.00 98.56 83 CYS A O 1
ATOM 658 N N . VAL A 1 84 ? -0.568 -10.238 -6.898 1.00 98.25 84 VAL A N 1
ATOM 659 C CA . VAL A 1 84 ? -0.128 -11.619 -7.150 1.00 98.25 84 VAL A CA 1
ATOM 660 C C . VAL A 1 84 ? 0.985 -11.698 -8.207 1.00 98.25 84 VAL A C 1
ATOM 662 O O . VAL A 1 84 ? 1.978 -12.368 -7.926 1.00 98.25 84 VAL A O 1
ATOM 665 N N . PRO A 1 85 ? 0.913 -10.999 -9.362 1.00 98.31 85 PRO A N 1
ATOM 666 C CA . PRO A 1 85 ? 1.983 -11.063 -10.361 1.00 98.31 85 PRO A CA 1
ATOM 667 C C . PRO A 1 85 ? 3.338 -10.556 -9.852 1.00 98.31 85 PRO A C 1
ATOM 669 O O . PRO A 1 85 ? 4.365 -11.117 -10.222 1.00 98.31 85 PRO A O 1
ATOM 672 N N . ASN A 1 86 ? 3.337 -9.543 -8.977 1.00 98.38 86 ASN A N 1
ATOM 673 C CA . ASN A 1 86 ? 4.561 -8.977 -8.402 1.00 98.38 86 ASN A CA 1
ATOM 674 C C . ASN A 1 86 ? 4.920 -9.596 -7.042 1.00 98.38 86 ASN A C 1
ATOM 676 O O . ASN A 1 86 ? 5.868 -9.149 -6.409 1.00 98.38 86 ASN A O 1
ATOM 680 N N . GLY A 1 87 ? 4.159 -10.581 -6.556 1.00 98.25 87 GLY A N 1
ATOM 681 C CA . GLY A 1 87 ? 4.432 -11.283 -5.302 1.00 98.25 87 GLY A CA 1
ATOM 682 C C . GLY A 1 87 ? 4.203 -10.484 -4.014 1.00 98.25 87 GLY A C 1
ATOM 683 O O . GLY A 1 87 ? 4.595 -10.967 -2.957 1.00 98.25 87 GLY A O 1
ATOM 684 N N . PHE A 1 88 ? 3.581 -9.301 -4.051 1.00 98.75 88 PHE A N 1
ATOM 685 C CA . PHE A 1 88 ? 3.335 -8.508 -2.836 1.00 98.75 88 PHE A CA 1
ATOM 686 C C . PHE A 1 88 ? 1.995 -8.841 -2.180 1.00 98.75 88 PHE A C 1
ATOM 688 O O . PHE A 1 88 ? 0.975 -8.988 -2.859 1.00 98.75 88 PHE A O 1
ATOM 695 N N . LEU A 1 89 ? 1.975 -8.853 -0.849 1.00 98.81 89 LEU A N 1
ATOM 696 C CA . LEU A 1 89 ? 0.770 -9.015 -0.037 1.00 98.81 89 LEU A CA 1
ATOM 697 C C . LEU A 1 89 ? 0.793 -8.034 1.136 1.00 98.81 89 LEU A C 1
ATOM 699 O O . LEU A 1 89 ? 1.783 -7.939 1.855 1.00 98.81 89 LEU A O 1
ATOM 703 N N . ILE A 1 90 ? -0.317 -7.338 1.357 1.00 98.75 90 ILE A N 1
ATOM 704 C CA . ILE A 1 90 ? -0.565 -6.538 2.555 1.00 98.75 90 ILE A CA 1
ATOM 705 C C . ILE A 1 90 ? -1.634 -7.255 3.371 1.00 98.75 90 ILE A C 1
ATOM 707 O O . ILE A 1 90 ? -2.708 -7.529 2.839 1.00 98.75 90 ILE A O 1
ATOM 711 N N . VAL A 1 91 ? -1.372 -7.515 4.651 1.00 98.50 91 VAL A N 1
ATOM 712 C CA . VAL A 1 91 ? -2.348 -8.079 5.596 1.00 98.50 91 VAL A CA 1
ATOM 713 C C . VAL A 1 91 ? -2.542 -7.117 6.758 1.00 98.50 91 VAL A C 1
ATOM 715 O O . VAL A 1 91 ? -1.561 -6.684 7.369 1.00 98.50 91 VAL A O 1
ATOM 718 N N . ILE A 1 92 ? -3.797 -6.805 7.083 1.00 98.06 92 ILE A N 1
ATOM 719 C CA . ILE A 1 92 ? -4.139 -6.000 8.256 1.00 98.06 92 ILE A CA 1
ATOM 720 C C . ILE A 1 92 ? -4.530 -6.919 9.406 1.00 98.06 92 ILE A C 1
ATOM 722 O O . ILE A 1 92 ? -5.518 -7.652 9.333 1.00 98.06 92 ILE A O 1
ATOM 726 N N . SER A 1 93 ? -3.796 -6.832 10.509 1.00 95.62 93 SER A N 1
ATOM 727 C CA . SER A 1 93 ? -4.155 -7.487 11.764 1.00 95.62 93 SER A CA 1
ATOM 728 C C . SER A 1 93 ? -4.356 -6.464 12.872 1.00 95.62 93 SER A C 1
ATOM 730 O O . SER A 1 93 ? -4.077 -5.272 12.729 1.00 95.62 93 SER A O 1
ATOM 732 N N . ARG A 1 94 ? -4.840 -6.947 14.010 1.00 94.00 94 ARG A N 1
ATOM 733 C CA . ARG A 1 94 ? -4.711 -6.211 15.263 1.00 94.00 94 ARG A CA 1
ATOM 734 C C . ARG A 1 94 ? -3.256 -6.323 15.725 1.00 94.00 94 ARG A C 1
ATOM 736 O O . ARG A 1 94 ? -2.561 -7.273 15.361 1.00 94.00 94 ARG A O 1
ATOM 743 N N . LEU A 1 95 ? -2.775 -5.323 16.454 1.00 87.56 95 LEU A N 1
ATOM 744 C CA . LEU A 1 95 ? -1.556 -5.456 17.231 1.00 87.56 95 LEU A CA 1
ATOM 745 C C . LEU A 1 95 ? -1.889 -6.420 18.363 1.00 87.56 95 LEU A C 1
ATOM 747 O O . LEU A 1 95 ? -2.556 -6.053 19.333 1.00 87.56 95 LEU A O 1
ATOM 751 N N . ASP A 1 96 ? -1.498 -7.671 18.186 1.00 73.44 96 ASP A N 1
ATOM 752 C CA . ASP A 1 96 ? -1.699 -8.691 19.198 1.00 73.44 96 ASP A CA 1
ATOM 753 C C . ASP A 1 96 ? -0.769 -8.343 20.364 1.00 73.44 96 ASP A C 1
ATOM 755 O O . ASP A 1 96 ? 0.455 -8.287 20.215 1.00 73.44 96 ASP A O 1
ATOM 759 N N . GLY A 1 97 ? -1.347 -8.038 21.526 1.00 58.28 97 GLY A N 1
ATOM 760 C CA . GLY A 1 97 ? -0.587 -7.996 22.766 1.00 58.28 97 GLY A CA 1
ATOM 761 C C . GLY A 1 97 ? -0.166 -9.422 23.091 1.00 58.28 97 GLY A C 1
ATOM 762 O O . GLY A 1 97 ? -0.954 -10.147 23.678 1.00 58.28 97 GLY A O 1
ATOM 763 N N . GLU A 1 98 ? 1.034 -9.809 22.660 1.00 44.97 98 GLU A N 1
ATOM 764 C CA . GLU A 1 98 ? 1.605 -11.156 22.801 1.00 44.97 98 GLU A CA 1
ATOM 765 C C . GLU A 1 98 ? 0.844 -12.289 22.072 1.00 44.97 98 GLU A C 1
ATOM 767 O O . GLU A 1 98 ? -0.169 -12.799 22.530 1.00 44.97 98 GLU A O 1
ATOM 772 N N . GLY A 1 99 ? 1.424 -12.714 20.940 1.00 45.69 99 GLY A N 1
ATOM 773 C CA . GLY A 1 99 ? 1.512 -14.101 20.465 1.00 45.69 99 GLY A CA 1
ATOM 774 C C . GLY A 1 99 ? 0.233 -14.927 20.309 1.00 45.69 99 GLY A C 1
ATOM 775 O O . GLY A 1 99 ? -0.261 -15.494 21.271 1.00 45.69 99 GLY A O 1
ATOM 776 N N . THR A 1 100 ? -0.161 -15.198 19.065 1.00 36.59 100 THR A N 1
ATOM 777 C CA . THR A 1 100 ? -0.447 -16.582 18.646 1.00 36.59 100 THR A CA 1
ATOM 778 C C . THR A 1 100 ? -0.132 -16.758 17.164 1.00 36.59 100 THR A C 1
ATOM 780 O O . THR A 1 100 ? -0.466 -15.923 16.328 1.00 36.59 100 THR A O 1
ATOM 783 N N . ASP A 1 101 ? 0.591 -17.842 16.906 1.00 47.31 101 ASP A N 1
ATOM 784 C CA . ASP A 1 101 ? 1.000 -18.383 15.618 1.00 47.31 101 ASP A CA 1
ATOM 785 C C . ASP A 1 101 ? -0.209 -18.528 14.683 1.00 47.31 101 ASP A C 1
ATOM 787 O O . ASP A 1 101 ? -1.255 -19.040 15.093 1.00 47.31 101 ASP A O 1
ATOM 791 N N . VAL A 1 102 ? -0.091 -18.056 13.441 1.00 50.56 102 VAL A N 1
ATOM 792 C CA . VAL A 1 102 ? -1.123 -18.280 12.424 1.00 50.56 102 VAL A CA 1
ATOM 793 C C . VAL A 1 102 ? -0.642 -19.445 11.571 1.00 50.56 102 VAL A C 1
ATOM 795 O O . VAL A 1 102 ? 0.205 -19.264 10.699 1.00 50.56 102 VAL A O 1
ATOM 798 N N . ASP A 1 103 ? -1.170 -20.639 11.847 1.00 50.91 103 ASP A N 1
ATOM 799 C CA . ASP A 1 103 ? -0.949 -21.837 11.034 1.00 50.91 103 ASP A CA 1
ATOM 800 C C . ASP A 1 103 ? -1.375 -21.564 9.583 1.00 50.91 103 ASP A C 1
ATOM 802 O O . ASP A 1 103 ? -2.564 -21.463 9.261 1.00 50.91 103 ASP A O 1
ATOM 806 N N . LEU A 1 104 ? -0.392 -21.458 8.689 1.00 38.56 104 LEU A N 1
ATOM 807 C CA . LEU A 1 104 ? -0.609 -21.535 7.251 1.00 38.56 104 LEU A CA 1
ATOM 808 C C . LEU A 1 104 ? -0.658 -23.026 6.881 1.00 38.56 104 LEU A C 1
ATOM 810 O O . LEU A 1 104 ? 0.370 -23.700 6.860 1.00 38.56 104 LEU A O 1
ATOM 814 N N . ILE A 1 105 ? -1.850 -23.564 6.621 1.00 39.12 105 ILE A N 1
ATOM 815 C CA . ILE A 1 105 ? -1.983 -24.918 6.067 1.00 39.12 105 ILE A CA 1
ATOM 816 C C . ILE A 1 105 ? -1.608 -24.864 4.578 1.00 39.12 105 ILE A C 1
ATOM 818 O O . ILE A 1 105 ? -2.180 -24.070 3.828 1.00 39.12 105 ILE A O 1
ATOM 822 N N . VAL A 1 106 ? -0.628 -25.696 4.203 1.00 47.16 106 VAL A N 1
ATOM 823 C CA . VAL A 1 106 ? -0.089 -25.911 2.843 1.00 47.16 106 VAL A CA 1
ATOM 824 C C . VAL A 1 106 ? -1.035 -26.752 1.992 1.00 47.16 106 VAL A C 1
ATOM 826 O O . VAL A 1 106 ? -1.542 -27.770 2.518 1.00 47.16 106 VAL A O 1
#

Nearest PDB structures (foldseek):
  2kpp-assembly1_A  TM=7.998E-01  e=3.956E-06  Listeria innocua
  4esn-assembly1_B  TM=9.228E-01  e=6.007E-05  Mediterraneibacter gnavus ATCC 29149
  3ld7-assembly3_C  TM=8.267E-01  e=4.469E-05  Listeria innocua
  1m1h-assembly1_A  TM=8.575E-01  e=3.146E-04  Aquifex aeolicus
  1m1g-assembly3_C  TM=8.637E-01  e=7.639E-04  Aquifex aeolicus

Radius of gyration: 16.19 Å; Cα contacts (8 Å, |Δi|>4): 199; chains: 1; bounding box: 24×37×64 Å

Mean predicted aligned error: 8.13 Å

Foldseek 3Di:
DDDPPPPPPPDFWKKKFKDQAPDGPDMDTLAAPDWDWDADPLDRQWIKIRDNVSWIFTCGDPDPVCQRNVVPTDHDAQDKGDPVVSRMIIHMHTPDPDDDDDDDDD

Solvent-accessible surface area (backbone atoms only — not comparable to full-atom values): 6425 Å² total; per-residue (Å²): 138,86,81,81,79,78,78,86,75,78,71,82,53,35,28,42,38,34,25,53,68,93,42,82,75,47,74,46,74,46,44,79,73,43,71,48,81,46,73,43,92,92,46,72,63,35,35,34,39,34,37,40,86,28,27,37,26,38,76,41,62,83,52,92,80,48,55,27,45,71,66,36,72,45,67,48,71,76,40,67,49,49,36,70,91,79,33,34,38,39,41,29,35,62,61,69,86,73,81,80,86,80,86,78,85,129

Secondary structure (DSSP, 8-state):
-------------EEEEEEETTEEEEEEE--TT--EEEEETTEEEEEEEEETTTEEEEEE---SS-HHHHH--B-STT-EEEETTTTEEEEEEE--SS--------